Protein AF-A0A9X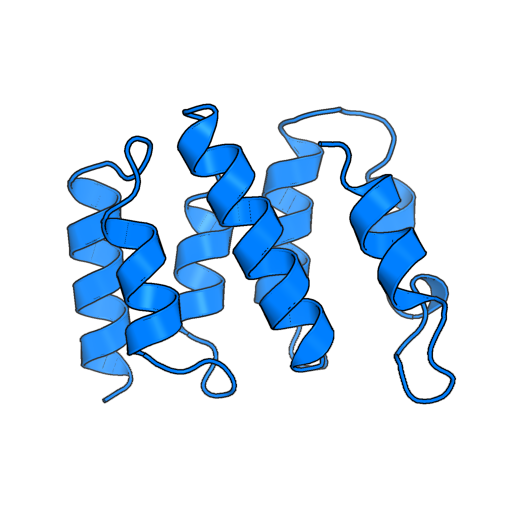8N3G8-F1 (afdb_monomer_lite)

Secondary structure (DSSP, 8-state):
--HHHHHHHHTT-TTSPPGGG-TTGGG-TTSTTHHHHHHHHHHHH-TT--HHHHHHHHHHHHHHHHTT---HHHHHHHHT-TTS-HHHHHGGGGSTT--HHHHHHHHHHHHTT-

Sequence (114 aa):
MAISTILRGIQGNPSVHTPADYPELARTEDDSTWNDNKLLCLLAEHPGADLMVLWAVRDAVAAKLAESERPYAAVLALAGRTELATEEVQRLGTLRGASARLRTRLDRRLALRA

pLDDT: mean 72.29, std 14.95, range [41.38, 87.75]

Structure (mmCIF, N/CA/C/O backbone):
data_AF-A0A9X8N3G8-F1
#
_entry.id   AF-A0A9X8N3G8-F1
#
loop_
_atom_site.group_PDB
_atom_site.id
_atom_site.type_symbol
_atom_site.label_atom_id
_atom_site.label_alt_id
_atom_site.label_comp_id
_atom_site.label_asym_id
_atom_site.label_entity_id
_atom_site.label_seq_id
_atom_site.pdbx_PDB_ins_code
_atom_site.Cartn_x
_atom_site.Cartn_y
_atom_site.Cartn_z
_atom_site.occupancy
_atom_site.B_iso_or_equiv
_atom_site.auth_seq_id
_atom_site.auth_comp_id
_atom_site.auth_asym_id
_atom_site.auth_atom_id
_atom_site.pdbx_PDB_model_num
ATOM 1 N N . MET A 1 1 ? 14.642 0.493 -10.339 1.00 47.09 1 MET A N 1
ATOM 2 C CA . MET A 1 1 ? 14.838 -0.954 -10.664 1.00 47.09 1 MET A CA 1
ATOM 3 C C . MET A 1 1 ? 13.747 -1.381 -11.644 1.00 47.09 1 MET A C 1
ATOM 5 O O . MET A 1 1 ? 12.592 -1.117 -11.346 1.00 47.09 1 MET A O 1
ATOM 9 N N . ALA A 1 2 ? 14.076 -1.978 -12.797 1.00 50.00 2 ALA A N 1
ATOM 10 C CA . ALA A 1 2 ? 13.082 -2.332 -13.823 1.00 50.00 2 ALA A CA 1
ATOM 11 C C . ALA A 1 2 ? 12.209 -3.531 -13.403 1.00 50.00 2 ALA A C 1
ATOM 13 O O . ALA A 1 2 ? 12.723 -4.507 -12.850 1.00 50.00 2 ALA A O 1
ATOM 14 N N . ILE A 1 3 ? 10.904 -3.486 -13.699 1.00 53.22 3 ILE A N 1
ATOM 15 C CA . ILE A 1 3 ? 9.934 -4.549 -13.365 1.00 53.22 3 ILE A CA 1
ATOM 16 C C . ILE A 1 3 ? 10.305 -5.910 -13.983 1.00 53.22 3 ILE A C 1
ATOM 18 O O . ILE A 1 3 ? 10.019 -6.961 -13.406 1.00 53.22 3 ILE A O 1
ATOM 22 N N . SER A 1 4 ? 11.056 -5.908 -15.086 1.00 51.28 4 SER A N 1
ATOM 23 C CA . SER A 1 4 ? 11.621 -7.113 -15.703 1.00 51.28 4 SER A CA 1
ATOM 24 C C . SER A 1 4 ? 12.505 -7.938 -14.750 1.00 51.28 4 SER A C 1
ATOM 26 O O . SER A 1 4 ? 12.547 -9.165 -14.857 1.00 51.28 4 SER A O 1
ATOM 28 N N . THR A 1 5 ? 13.161 -7.306 -13.770 1.00 52.50 5 THR A N 1
ATOM 29 C CA . THR A 1 5 ? 13.960 -7.999 -12.743 1.00 52.50 5 THR A CA 1
ATOM 30 C C . THR A 1 5 ? 13.079 -8.715 -11.719 1.00 52.50 5 THR A C 1
ATOM 32 O O . THR A 1 5 ? 13.416 -9.811 -11.274 1.00 52.50 5 THR A O 1
ATOM 35 N N . ILE A 1 6 ? 11.926 -8.134 -11.382 1.00 53.81 6 ILE A N 1
ATOM 36 C CA . ILE A 1 6 ? 10.969 -8.714 -10.432 1.00 53.81 6 ILE A CA 1
ATOM 37 C C . ILE A 1 6 ? 10.346 -9.981 -11.023 1.00 53.81 6 ILE A C 1
ATOM 39 O O . ILE A 1 6 ? 10.330 -11.024 -10.375 1.00 53.81 6 ILE A O 1
ATOM 43 N N . LEU A 1 7 ? 9.926 -9.923 -12.290 1.00 53.84 7 LEU A N 1
ATOM 44 C CA . LEU A 1 7 ? 9.354 -11.077 -12.991 1.00 53.84 7 LEU A CA 1
ATOM 45 C C . LEU A 1 7 ? 10.378 -12.203 -13.205 1.00 53.84 7 LEU A C 1
ATOM 47 O O . LEU A 1 7 ? 10.016 -13.377 -13.152 1.00 53.84 7 LEU A O 1
ATOM 51 N N . ARG A 1 8 ? 11.665 -11.872 -13.380 1.00 51.84 8 ARG A N 1
ATOM 52 C CA . ARG A 1 8 ? 12.739 -12.871 -13.514 1.00 51.84 8 ARG A CA 1
ATOM 53 C C . ARG A 1 8 ? 13.054 -13.589 -12.195 1.00 51.84 8 ARG A C 1
ATOM 55 O O . ARG A 1 8 ? 13.366 -14.774 -12.230 1.00 51.84 8 ARG A O 1
ATOM 62 N N . GLY A 1 9 ? 12.947 -12.911 -11.048 1.00 48.12 9 GLY A N 1
ATOM 63 C CA . GLY A 1 9 ? 13.159 -13.523 -9.725 1.00 48.12 9 GLY A CA 1
ATOM 64 C C . GLY A 1 9 ? 12.085 -14.547 -9.335 1.00 48.12 9 GLY A C 1
ATOM 65 O O . GLY A 1 9 ? 12.359 -15.481 -8.587 1.00 4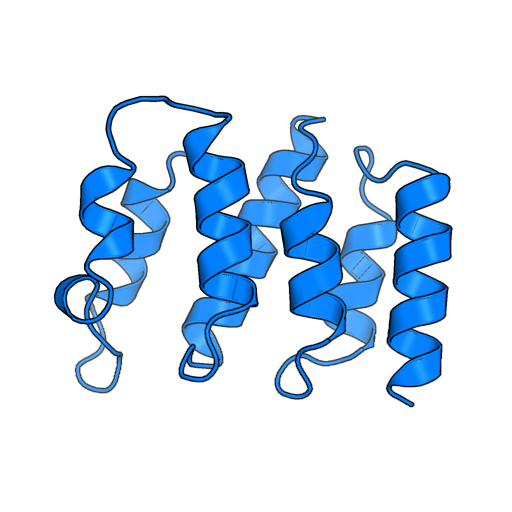8.12 9 GLY A O 1
ATOM 66 N N . ILE A 1 10 ? 10.881 -14.404 -9.891 1.00 51.59 10 ILE A N 1
ATOM 67 C CA . ILE A 1 10 ? 9.722 -15.280 -9.661 1.00 51.59 10 ILE A CA 1
ATOM 68 C C . ILE A 1 10 ? 9.845 -16.604 -10.448 1.00 51.59 10 ILE A C 1
ATOM 70 O O . ILE A 1 10 ? 9.390 -17.644 -9.979 1.00 51.59 10 ILE A O 1
ATOM 74 N N . GLN A 1 11 ? 10.534 -16.607 -11.597 1.00 45.78 11 GLN A N 1
ATOM 75 C CA . GLN A 1 11 ? 10.651 -17.769 -12.500 1.00 45.78 11 GLN A CA 1
ATOM 76 C C . GLN A 1 11 ? 11.493 -18.951 -11.968 1.00 45.78 11 GLN A C 1
ATOM 78 O O . GLN A 1 11 ? 11.579 -19.982 -12.629 1.00 45.78 11 GLN A O 1
ATOM 83 N N . GLY A 1 12 ? 12.126 -18.833 -10.797 1.00 43.38 12 GLY A N 1
ATOM 84 C CA . GLY A 1 12 ? 12.987 -19.885 -10.238 1.00 43.38 12 GLY A CA 1
ATOM 85 C C . GLY A 1 12 ? 12.273 -20.972 -9.425 1.00 43.38 12 GLY A C 1
ATOM 86 O O . GLY A 1 12 ? 12.933 -21.910 -8.985 1.00 43.38 12 GLY A O 1
ATOM 87 N N . ASN A 1 13 ? 10.963 -20.854 -9.183 1.00 41.38 13 ASN A N 1
ATOM 88 C CA . ASN A 1 13 ? 10.242 -21.724 -8.251 1.00 41.38 13 ASN A CA 1
ATOM 89 C C . ASN A 1 13 ? 9.059 -22.433 -8.952 1.00 41.38 13 ASN A C 1
ATOM 91 O O . ASN A 1 13 ? 8.136 -21.754 -9.399 1.00 41.38 13 ASN A O 1
ATOM 95 N N . PRO A 1 14 ? 9.051 -23.779 -9.058 1.00 45.00 14 PRO A N 1
ATOM 96 C CA . PRO A 1 14 ? 8.088 -24.525 -9.880 1.00 45.00 14 PRO A CA 1
ATOM 97 C C . PRO A 1 14 ? 6.633 -24.491 -9.378 1.00 45.00 14 PRO A C 1
ATOM 99 O O . PRO A 1 14 ? 5.743 -24.935 -10.096 1.00 45.00 14 PRO A O 1
ATOM 102 N N . SER A 1 15 ? 6.378 -23.962 -8.178 1.00 47.59 15 SER A N 1
ATOM 103 C CA . SER A 1 15 ? 5.023 -23.776 -7.630 1.00 47.59 15 SER A CA 1
ATOM 104 C C . SER A 1 15 ? 4.423 -22.396 -7.922 1.00 47.59 15 SER A C 1
ATOM 106 O O . SER A 1 15 ? 3.336 -22.094 -7.438 1.00 47.59 15 SER A O 1
ATOM 108 N N . VAL A 1 16 ? 5.135 -21.535 -8.655 1.00 50.66 16 VAL A N 1
ATOM 109 C CA . VAL A 1 16 ? 4.761 -20.132 -8.840 1.00 50.66 16 VAL A CA 1
ATOM 110 C C . VAL A 1 16 ? 4.147 -19.919 -10.220 1.00 50.66 16 VAL A C 1
ATOM 112 O O . VAL A 1 16 ? 4.732 -20.295 -11.236 1.00 50.66 16 VAL A O 1
ATOM 115 N N . HIS A 1 17 ? 2.968 -19.290 -10.247 1.00 51.97 17 HIS A N 1
ATOM 116 C CA . HIS A 1 17 ? 2.317 -18.852 -11.480 1.00 51.97 17 HIS A CA 1
ATOM 117 C C . HIS A 1 17 ? 3.300 -18.053 -12.341 1.00 51.97 17 HIS A C 1
ATOM 119 O O . HIS A 1 17 ? 3.883 -17.054 -11.908 1.00 51.97 17 HIS A O 1
ATOM 125 N N . THR A 1 18 ? 3.533 -18.547 -13.553 1.00 45.88 18 THR A N 1
ATOM 126 C CA . THR A 1 18 ? 4.564 -18.023 -14.451 1.00 45.88 18 THR A CA 1
ATOM 127 C C . THR A 1 18 ? 4.036 -16.724 -15.072 1.00 45.88 18 THR A C 1
ATOM 129 O O . THR A 1 18 ? 2.835 -16.610 -15.280 1.00 45.88 18 THR A O 1
ATOM 132 N N . PRO A 1 19 ? 4.871 -15.733 -15.437 1.00 47.06 19 PRO A N 1
ATOM 133 C CA . PRO A 1 19 ? 4.425 -14.521 -16.141 1.00 47.06 19 PRO A CA 1
ATOM 134 C C . PRO A 1 19 ? 3.528 -14.760 -17.376 1.00 47.06 19 PRO A C 1
ATOM 136 O O . PRO A 1 19 ? 2.768 -13.875 -17.756 1.00 47.06 19 PRO A O 1
ATOM 139 N N . ALA A 1 20 ? 3.575 -15.957 -17.976 1.00 49.44 20 ALA A N 1
ATOM 140 C CA . ALA A 1 20 ? 2.667 -16.400 -19.038 1.00 49.44 20 ALA A CA 1
ATOM 141 C C . ALA A 1 20 ? 1.190 -16.530 -18.600 1.00 49.44 20 ALA A C 1
ATOM 143 O O . ALA A 1 20 ? 0.302 -16.422 -19.442 1.00 49.44 20 ALA A O 1
ATOM 144 N N . ASP A 1 21 ? 0.926 -16.701 -17.303 1.00 53.72 21 ASP A N 1
ATOM 145 C CA . ASP A 1 21 ? -0.420 -16.769 -16.718 1.00 53.72 21 ASP A CA 1
ATOM 146 C C . ASP A 1 21 ? -1.109 -15.392 -16.666 1.00 53.72 21 ASP A C 1
ATOM 148 O O . ASP A 1 21 ? -2.312 -15.300 -16.427 1.00 53.72 21 ASP A O 1
ATOM 152 N N . TYR A 1 22 ? -0.366 -14.311 -16.933 1.00 55.91 22 TYR A N 1
ATOM 153 C CA . TYR A 1 22 ? -0.853 -12.936 -16.874 1.00 55.91 22 TYR A CA 1
ATOM 154 C C . TYR A 1 22 ? -0.575 -12.219 -18.204 1.00 55.91 22 TYR A C 1
ATOM 156 O O . TYR A 1 22 ? 0.381 -11.449 -18.314 1.00 55.91 22 TYR A O 1
ATOM 164 N N . PRO A 1 23 ? -1.408 -12.421 -19.240 1.00 54.88 23 PRO A N 1
ATOM 165 C CA . PRO A 1 23 ? -1.192 -11.846 -20.573 1.00 54.88 23 PRO A CA 1
ATOM 166 C C . PRO A 1 23 ? -1.172 -10.307 -20.595 1.00 54.88 23 PRO A C 1
ATOM 168 O O . PRO A 1 23 ? -0.681 -9.708 -21.552 1.00 54.88 23 PRO A O 1
ATOM 171 N N . GLU A 1 24 ? -1.670 -9.651 -19.543 1.00 52.53 24 GLU A N 1
ATOM 172 C CA . GLU A 1 24 ? -1.543 -8.202 -19.361 1.00 52.53 24 GLU A CA 1
ATOM 173 C C . GLU A 1 24 ? -0.094 -7.753 -19.099 1.00 52.53 24 GLU A C 1
ATOM 175 O O . GLU A 1 24 ? 0.257 -6.649 -19.509 1.00 52.53 24 GLU A O 1
ATOM 180 N N . LEU A 1 25 ? 0.767 -8.614 -18.529 1.00 51.94 25 LEU A N 1
ATOM 181 C CA . LEU A 1 25 ? 2.188 -8.326 -18.270 1.00 51.94 25 LEU A CA 1
ATOM 182 C C . LEU A 1 25 ? 3.003 -8.136 -19.558 1.00 51.94 25 LEU A C 1
ATOM 184 O O . LEU A 1 25 ? 3.925 -7.322 -19.593 1.00 51.94 25 LEU A O 1
ATOM 188 N N . ALA A 1 26 ? 2.662 -8.865 -20.624 1.00 50.81 26 ALA A N 1
ATOM 189 C CA . ALA A 1 26 ? 3.389 -8.826 -21.896 1.00 50.81 26 ALA A CA 1
ATOM 190 C C . ALA A 1 26 ? 3.153 -7.527 -22.686 1.00 50.81 26 ALA A C 1
ATOM 192 O O . ALA A 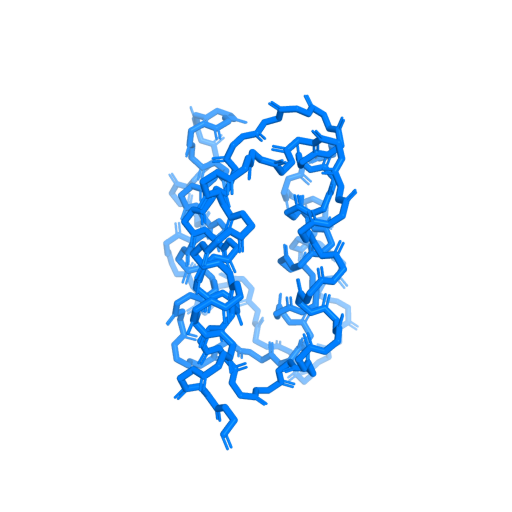1 26 ? 3.920 -7.193 -23.581 1.00 50.81 26 ALA A O 1
ATOM 193 N N . ARG A 1 27 ? 2.090 -6.778 -22.369 1.00 50.00 27 ARG A N 1
ATOM 194 C CA . ARG A 1 27 ? 1.736 -5.524 -23.061 1.00 50.00 27 ARG A CA 1
ATOM 195 C C . ARG A 1 27 ? 2.352 -4.290 -22.407 1.00 50.00 27 ARG A C 1
ATOM 197 O O . ARG A 1 27 ? 2.144 -3.173 -22.875 1.00 50.00 27 ARG A O 1
ATOM 204 N N . THR A 1 28 ? 3.064 -4.488 -21.301 1.00 51.62 28 THR A N 1
ATOM 205 C CA . THR A 1 28 ? 3.528 -3.407 -20.431 1.00 51.62 28 THR A CA 1
ATOM 206 C C . THR A 1 28 ? 4.961 -2.930 -20.705 1.00 51.62 28 THR A C 1
ATOM 208 O O . THR A 1 28 ? 5.420 -1.985 -20.067 1.00 51.62 28 THR A O 1
ATOM 211 N N . GLU A 1 29 ? 5.668 -3.537 -21.662 1.00 52.53 29 GLU A N 1
ATOM 212 C CA . GLU A 1 29 ? 7.103 -3.290 -21.894 1.00 52.53 29 GLU A CA 1
ATOM 213 C C . GLU A 1 29 ? 7.423 -1.945 -22.583 1.00 52.53 29 GLU A C 1
ATOM 215 O O . GLU A 1 29 ? 8.549 -1.470 -22.465 1.00 52.53 29 GLU A O 1
ATOM 220 N N . ASP A 1 30 ? 6.443 -1.282 -23.214 1.00 50.06 30 ASP A N 1
ATOM 221 C CA . ASP A 1 30 ? 6.697 -0.156 -24.134 1.00 50.06 30 ASP A CA 1
ATOM 222 C C . ASP A 1 30 ? 6.489 1.275 -23.568 1.00 50.06 30 ASP A C 1
ATOM 224 O O . ASP A 1 30 ? 6.653 2.237 -24.315 1.00 50.06 30 ASP A O 1
ATOM 228 N N . ASP A 1 31 ? 6.167 1.484 -22.275 1.00 48.41 31 ASP A N 1
ATOM 229 C CA . ASP A 1 31 ? 6.006 2.860 -21.728 1.00 48.41 31 ASP A CA 1
ATOM 230 C C . ASP A 1 31 ? 6.417 3.016 -20.236 1.00 48.41 31 ASP A C 1
ATOM 232 O O . ASP A 1 31 ? 5.657 2.820 -19.285 1.00 48.41 31 ASP A O 1
ATOM 236 N N . SER A 1 32 ? 7.684 3.354 -20.008 1.00 60.53 32 SER A N 1
ATOM 237 C CA . SER A 1 32 ? 8.526 2.893 -18.887 1.00 60.53 32 SER A CA 1
ATOM 238 C C . SER A 1 32 ? 8.213 3.342 -17.445 1.00 60.53 32 SER A C 1
ATOM 240 O O . SER A 1 32 ? 8.954 2.992 -16.532 1.00 60.53 32 SER A O 1
ATOM 242 N N . THR A 1 33 ? 7.172 4.131 -17.168 1.00 54.88 33 THR A N 1
ATOM 243 C CA . THR A 1 33 ? 6.859 4.548 -15.773 1.00 54.88 33 THR A CA 1
ATOM 244 C C . THR A 1 33 ? 5.363 4.610 -15.492 1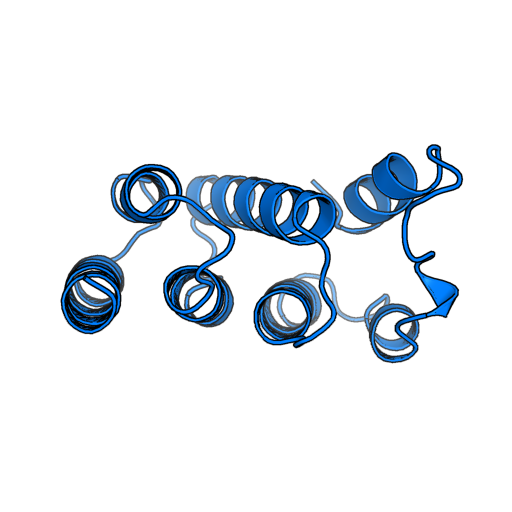.00 54.88 33 THR A C 1
ATOM 246 O O . THR A 1 33 ? 4.895 4.199 -14.426 1.00 54.88 33 THR A O 1
ATOM 249 N N . TRP A 1 34 ? 4.582 5.092 -16.460 1.00 48.44 34 TRP A N 1
ATOM 250 C CA . TRP A 1 34 ? 3.122 5.044 -16.391 1.00 48.44 34 TRP A CA 1
ATOM 251 C C . TRP A 1 34 ? 2.614 3.599 -16.453 1.00 48.44 34 TRP A C 1
ATOM 253 O O . TRP A 1 34 ? 1.750 3.208 -15.664 1.00 48.44 34 TRP A O 1
ATOM 263 N N . ASN A 1 35 ? 3.203 2.794 -17.338 1.00 66.44 35 ASN A N 1
ATOM 264 C CA . ASN A 1 35 ? 2.844 1.394 -17.513 1.00 66.44 35 ASN A CA 1
ATOM 265 C C . ASN A 1 35 ? 3.274 0.559 -16.306 1.00 66.44 35 ASN A C 1
ATOM 267 O O . ASN A 1 35 ? 2.503 -0.260 -15.825 1.00 66.44 35 ASN A O 1
ATOM 271 N N . ASP A 1 36 ? 4.429 0.877 -15.721 1.00 69.31 36 ASP A N 1
ATOM 272 C CA . ASP A 1 36 ? 4.914 0.274 -14.481 1.00 69.31 36 ASP A CA 1
ATOM 273 C C . ASP A 1 36 ? 3.934 0.448 -13.307 1.00 69.31 36 ASP A C 1
ATOM 275 O O . ASP A 1 36 ? 3.590 -0.509 -12.614 1.00 69.31 36 ASP A O 1
ATOM 279 N N . ASN A 1 37 ? 3.454 1.674 -13.070 1.00 75.00 37 ASN A N 1
ATOM 280 C CA . ASN A 1 37 ? 2.522 1.948 -11.972 1.00 75.00 37 ASN A CA 1
ATOM 281 C C . ASN A 1 37 ? 1.158 1.284 -12.197 1.00 75.00 37 ASN A C 1
ATOM 283 O O . ASN A 1 37 ? 0.531 0.817 -11.242 1.00 75.00 37 ASN A O 1
ATOM 287 N N . LYS A 1 38 ? 0.712 1.224 -13.457 1.00 77.31 38 LYS A N 1
ATOM 288 C CA . LYS A 1 38 ? -0.507 0.515 -13.849 1.00 77.31 38 LYS A CA 1
ATOM 289 C C . LYS A 1 38 ? -0.352 -0.994 -13.659 1.00 77.31 38 LYS A C 1
ATOM 291 O O . LYS A 1 38 ? -1.250 -1.624 -13.113 1.00 77.31 38 LYS A O 1
ATOM 296 N N . LEU A 1 39 ? 0.797 -1.550 -14.027 1.00 77.69 39 LEU A N 1
ATOM 297 C CA . LEU A 1 39 ? 1.107 -2.965 -13.880 1.00 77.69 39 LEU A CA 1
ATOM 298 C C . LEU A 1 39 ? 1.124 -3.408 -12.419 1.00 77.69 39 LEU A C 1
ATOM 300 O O . LEU A 1 39 ? 0.503 -4.407 -12.065 1.00 77.69 39 LEU A O 1
ATOM 304 N N . LEU A 1 40 ? 1.776 -2.629 -11.553 1.00 80.69 40 LEU A N 1
ATOM 305 C CA . LEU A 1 40 ? 1.776 -2.878 -10.110 1.00 80.69 40 LEU A CA 1
ATOM 306 C C . LEU A 1 40 ? 0.357 -2.841 -9.528 1.00 80.69 40 LEU A C 1
ATOM 308 O O . LEU A 1 40 ? 0.050 -3.599 -8.613 1.00 80.69 40 LEU A O 1
ATOM 312 N N . CYS A 1 41 ? -0.511 -1.979 -10.065 1.00 82.81 41 CYS A N 1
ATOM 313 C CA . CYS A 1 41 ? -1.914 -1.924 -9.670 1.00 82.81 41 CYS A CA 1
ATOM 314 C C . CYS A 1 41 ? -2.670 -3.185 -10.100 1.00 82.81 41 CYS A C 1
ATOM 316 O O . CYS A 1 41 ? -3.323 -3.804 -9.267 1.00 82.81 41 CYS A O 1
ATOM 318 N N . LEU A 1 42 ? -2.528 -3.600 -11.362 1.00 82.12 42 LEU A N 1
ATOM 319 C CA . LEU A 1 42 ? -3.185 -4.795 -11.900 1.00 82.12 42 LEU A CA 1
ATOM 320 C C . LEU A 1 42 ? -2.768 -6.060 -11.144 1.00 82.12 42 LEU A C 1
ATOM 322 O O . LEU A 1 42 ? -3.619 -6.856 -10.762 1.00 82.12 42 LEU A O 1
ATOM 326 N N . LEU A 1 43 ? -1.475 -6.210 -10.846 1.00 78.81 43 LEU A N 1
ATOM 327 C CA . LEU A 1 43 ? -0.976 -7.337 -10.056 1.00 78.81 43 LEU A CA 1
ATOM 328 C C . LEU A 1 43 ? -1.508 -7.331 -8.618 1.00 78.81 43 LEU A C 1
ATOM 330 O O . LEU A 1 43 ? -1.832 -8.388 -8.083 1.00 78.81 43 LEU A O 1
ATOM 334 N N . ALA A 1 44 ? -1.615 -6.158 -7.991 1.00 81.75 44 ALA A N 1
ATOM 335 C CA . ALA A 1 44 ? -2.164 -6.035 -6.642 1.00 81.75 44 ALA A CA 1
ATOM 336 C C . ALA A 1 44 ? -3.685 -6.273 -6.587 1.00 81.75 44 ALA A C 1
ATOM 338 O O . ALA A 1 44 ? -4.192 -6.713 -5.556 1.00 81.75 44 ALA A O 1
ATOM 339 N N . GLU A 1 45 ? -4.412 -5.972 -7.665 1.00 82.25 45 GLU A N 1
ATOM 340 C CA . GLU A 1 45 ? -5.857 -6.210 -7.788 1.00 82.25 45 GLU A CA 1
ATOM 341 C C . GLU A 1 45 ? -6.194 -7.642 -8.216 1.00 82.25 45 GLU A C 1
ATOM 343 O O . GLU A 1 45 ? -7.309 -8.108 -7.968 1.00 82.25 45 GLU A O 1
ATOM 348 N N . HIS A 1 46 ? -5.254 -8.350 -8.846 1.00 77.69 46 HIS A N 1
ATOM 349 C CA . HIS A 1 46 ? -5.524 -9.653 -9.428 1.00 77.69 46 HIS A CA 1
ATOM 350 C C . HIS A 1 46 ? -5.919 -10.680 -8.348 1.00 77.69 46 HIS A C 1
ATOM 352 O O . HIS A 1 46 ? -5.118 -10.980 -7.458 1.00 77.69 46 HIS A O 1
ATOM 358 N N . PRO A 1 47 ? -7.118 -11.294 -8.430 1.00 69.12 47 PRO A N 1
ATOM 359 C CA . PRO A 1 47 ? -7.644 -12.147 -7.365 1.00 69.12 47 PRO A CA 1
ATOM 360 C C . PRO A 1 47 ? -6.766 -13.377 -7.110 1.00 69.12 47 PRO A C 1
ATOM 362 O O . PRO A 1 47 ? -6.569 -13.744 -5.956 1.00 69.12 47 PRO A O 1
ATOM 365 N N . GLY A 1 48 ? -6.176 -13.951 -8.164 1.00 72.31 48 GLY A N 1
ATOM 366 C CA . GLY A 1 48 ? -5.268 -15.103 -8.094 1.00 72.31 48 GLY A CA 1
ATOM 367 C C . GLY A 1 48 ? -3.791 -14.773 -7.853 1.00 72.31 48 GLY A C 1
ATOM 368 O O . GLY A 1 48 ? -2.958 -15.659 -8.005 1.00 72.31 48 GLY A O 1
ATOM 369 N N . ALA A 1 49 ? -3.436 -13.519 -7.541 1.00 75.19 49 ALA A N 1
ATOM 370 C CA . ALA A 1 49 ? -2.044 -13.188 -7.243 1.00 75.19 49 ALA A CA 1
ATOM 371 C C . ALA A 1 49 ? -1.599 -13.871 -5.943 1.00 75.19 49 ALA A C 1
ATOM 373 O O . ALA A 1 49 ? -2.139 -13.583 -4.871 1.00 75.19 49 ALA A O 1
ATOM 374 N N . ASP A 1 50 ? -0.607 -14.751 -6.065 1.00 79.50 50 ASP A N 1
ATOM 375 C CA . ASP A 1 50 ? 0.008 -15.464 -4.947 1.00 79.50 50 ASP A CA 1
ATOM 376 C C . ASP A 1 50 ? 0.721 -14.499 -3.979 1.00 79.50 50 ASP A C 1
ATOM 378 O O . ASP A 1 50 ? 1.154 -13.406 -4.361 1.00 79.50 50 ASP A O 1
ATOM 382 N N . LEU A 1 51 ? 0.889 -14.915 -2.723 1.00 79.31 51 LEU A N 1
ATOM 383 C CA . LEU A 1 51 ? 1.530 -14.134 -1.664 1.00 79.31 51 LEU A CA 1
ATOM 384 C C . LEU A 1 51 ? 2.933 -13.658 -2.068 1.00 79.31 51 LEU A C 1
ATOM 386 O O . LEU A 1 51 ? 3.300 -12.512 -1.805 1.00 79.31 51 LEU A O 1
ATOM 390 N N . MET A 1 52 ? 3.691 -14.496 -2.780 1.00 78.00 52 MET A N 1
ATOM 391 C CA . MET A 1 52 ? 5.012 -14.133 -3.304 1.00 78.00 52 MET A CA 1
ATOM 392 C C . MET A 1 52 ? 4.948 -12.979 -4.311 1.00 78.00 52 MET A C 1
ATOM 394 O O . MET A 1 52 ? 5.789 -12.079 -4.276 1.00 78.00 52 MET A O 1
ATOM 398 N N . VAL A 1 53 ? 3.936 -12.975 -5.183 1.00 76.50 53 VAL A N 1
ATOM 399 C CA . VAL A 1 53 ? 3.698 -11.885 -6.140 1.00 76.50 53 VAL A CA 1
ATOM 400 C C . VAL A 1 53 ? 3.323 -10.613 -5.384 1.00 76.50 53 VAL A C 1
ATOM 402 O O . VAL A 1 53 ? 3.853 -9.546 -5.682 1.00 76.50 53 VAL A O 1
ATOM 405 N N . LEU A 1 54 ? 2.475 -10.717 -4.359 1.00 82.19 54 LEU A N 1
ATOM 406 C CA . LEU A 1 54 ? 2.079 -9.572 -3.536 1.00 82.19 54 LEU A CA 1
ATOM 407 C C . LEU A 1 54 ? 3.264 -8.960 -2.769 1.00 82.19 54 LEU A C 1
ATOM 409 O O . LEU A 1 54 ? 3.380 -7.733 -2.711 1.00 82.19 54 LEU A O 1
ATOM 413 N N . TRP A 1 55 ? 4.180 -9.775 -2.237 1.00 83.31 55 TRP A N 1
ATOM 414 C CA . TRP A 1 55 ? 5.429 -9.288 -1.635 1.00 83.31 55 TRP A CA 1
ATOM 415 C C . TRP A 1 55 ? 6.346 -8.618 -2.656 1.00 83.31 55 TRP A C 1
ATOM 417 O O . TRP A 1 55 ? 6.868 -7.534 -2.395 1.00 83.31 55 TRP A O 1
ATOM 427 N N . ALA A 1 56 ? 6.491 -9.208 -3.839 1.00 80.06 56 ALA A N 1
ATOM 428 C CA . ALA A 1 56 ? 7.292 -8.628 -4.907 1.00 80.06 56 ALA A CA 1
ATOM 429 C C . ALA A 1 56 ? 6.737 -7.265 -5.369 1.00 80.06 56 ALA A C 1
ATOM 431 O O . ALA A 1 56 ? 7.490 -6.302 -5.536 1.00 80.06 56 ALA A O 1
ATOM 432 N N . VAL A 1 57 ? 5.411 -7.151 -5.508 1.00 83.88 57 VAL A N 1
ATOM 433 C CA . VAL A 1 57 ? 4.724 -5.890 -5.829 1.00 83.88 57 VAL A CA 1
ATOM 434 C C . VAL A 1 57 ? 4.906 -4.869 -4.705 1.00 83.88 57 VAL A C 1
ATOM 436 O O . VAL A 1 57 ? 5.199 -3.707 -4.989 1.00 83.88 57 VAL A O 1
ATOM 439 N N . ARG A 1 58 ? 4.799 -5.277 -3.433 1.00 86.12 58 ARG A N 1
ATOM 440 C CA . ARG A 1 58 ? 5.067 -4.403 -2.276 1.00 86.12 58 ARG A CA 1
ATOM 441 C C . ARG A 1 58 ? 6.472 -3.805 -2.339 1.00 86.12 58 ARG A C 1
ATOM 443 O O . ARG A 1 58 ? 6.617 -2.592 -2.187 1.00 86.12 58 ARG A O 1
ATOM 450 N N . ASP A 1 59 ? 7.487 -4.629 -2.570 1.00 82.31 59 ASP A N 1
ATOM 451 C CA . ASP A 1 59 ? 8.885 -4.184 -2.588 1.00 82.31 59 ASP A CA 1
ATOM 452 C C . ASP A 1 59 ? 9.157 -3.243 -3.775 1.00 82.31 59 ASP A C 1
ATOM 454 O O . ASP A 1 59 ? 9.829 -2.218 -3.629 1.00 82.31 59 ASP A O 1
ATOM 458 N N . ALA A 1 60 ? 8.547 -3.518 -4.930 1.00 82.00 60 ALA A N 1
ATOM 459 C CA . ALA A 1 60 ? 8.600 -2.647 -6.103 1.00 82.00 60 ALA A CA 1
ATOM 460 C C . ALA A 1 60 ? 7.956 -1.275 -5.849 1.00 82.00 60 ALA A C 1
ATOM 462 O O . ALA A 1 60 ? 8.517 -0.229 -6.186 1.00 82.00 60 ALA A O 1
ATOM 463 N N . VAL A 1 61 ? 6.779 -1.275 -5.219 1.00 84.12 61 VAL A N 1
ATOM 464 C CA . VAL A 1 61 ? 6.057 -0.064 -4.819 1.00 84.12 61 VAL A CA 1
ATOM 465 C C . VAL A 1 61 ? 6.867 0.737 -3.798 1.00 84.12 61 VAL A C 1
ATOM 467 O O . VAL A 1 61 ? 6.934 1.963 -3.903 1.00 84.12 61 VAL A O 1
ATOM 470 N N . ALA A 1 62 ? 7.522 0.071 -2.844 1.00 83.81 62 ALA A N 1
ATOM 471 C CA . ALA A 1 62 ? 8.396 0.720 -1.873 1.00 83.81 62 ALA A CA 1
ATOM 472 C C . ALA A 1 62 ? 9.592 1.410 -2.548 1.00 83.81 62 ALA A C 1
ATOM 474 O O . ALA A 1 62 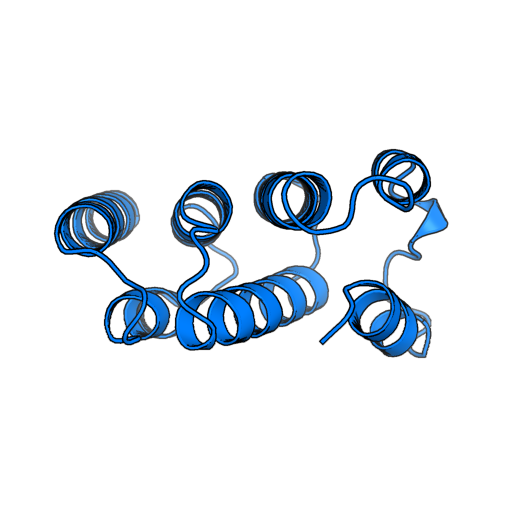? 9.881 2.569 -2.238 1.00 83.81 62 ALA A O 1
ATOM 475 N N . ALA A 1 63 ? 10.240 0.742 -3.510 1.00 81.69 63 ALA A N 1
ATOM 476 C CA . ALA A 1 63 ? 11.331 1.322 -4.291 1.00 81.69 63 ALA A CA 1
ATOM 477 C C . ALA A 1 63 ? 10.872 2.571 -5.064 1.00 81.69 63 ALA A C 1
ATOM 479 O O . ALA A 1 63 ? 11.501 3.624 -4.973 1.00 81.69 63 ALA A O 1
ATOM 480 N N . LYS A 1 64 ? 9.713 2.503 -5.728 1.00 81.12 64 LYS A N 1
ATOM 481 C CA . LYS A 1 64 ? 9.134 3.646 -6.450 1.00 81.12 64 LYS A CA 1
ATOM 482 C C . LYS A 1 64 ? 8.753 4.809 -5.533 1.00 81.12 64 LYS A C 1
ATOM 484 O O . LYS A 1 64 ? 9.007 5.966 -5.857 1.00 81.12 64 LYS A O 1
ATOM 489 N N . LEU A 1 65 ? 8.197 4.532 -4.353 1.00 81.62 65 LEU A N 1
ATOM 490 C CA . LEU A 1 65 ? 7.935 5.569 -3.349 1.00 81.62 65 LEU A CA 1
ATOM 491 C C . LEU A 1 65 ? 9.231 6.207 -2.826 1.00 81.62 65 LEU A C 1
ATOM 493 O O . LEU A 1 65 ? 9.239 7.401 -2.521 1.00 81.62 65 LEU A O 1
ATOM 497 N N . ALA A 1 66 ? 10.329 5.454 -2.726 1.00 80.38 66 ALA A N 1
ATOM 498 C CA . ALA A 1 66 ? 11.635 6.007 -2.369 1.00 80.38 66 ALA A CA 1
ATOM 499 C C . ALA A 1 66 ? 12.189 6.924 -3.477 1.00 80.38 66 ALA A C 1
ATOM 501 O O . ALA A 1 66 ? 12.710 8.001 -3.179 1.00 80.38 66 ALA A O 1
ATOM 502 N N . GLU A 1 67 ? 11.967 6.561 -4.742 1.00 79.44 67 GLU A N 1
ATOM 503 C CA . GLU A 1 67 ? 12.264 7.369 -5.936 1.00 79.44 67 GLU A CA 1
ATOM 504 C C . GLU A 1 67 ? 11.294 8.567 -6.114 1.00 79.44 67 GLU A C 1
ATOM 506 O O . GLU A 1 67 ? 11.411 9.341 -7.059 1.00 79.44 67 GLU A O 1
ATOM 511 N N . SER A 1 68 ? 10.372 8.790 -5.164 1.00 74.38 68 SER A N 1
ATOM 512 C CA . SER A 1 68 ? 9.335 9.841 -5.193 1.00 74.38 68 SER A CA 1
ATOM 513 C C . SER A 1 68 ? 8.315 9.715 -6.334 1.00 74.38 68 SER A C 1
ATOM 515 O O . SER A 1 68 ? 7.587 10.670 -6.631 1.00 74.38 68 SER A O 1
ATOM 517 N N . GLU A 1 69 ? 8.198 8.527 -6.929 1.00 77.06 69 GLU A N 1
ATOM 518 C CA . GLU A 1 69 ? 7.097 8.193 -7.827 1.00 77.06 69 GLU A CA 1
ATOM 519 C C . GLU A 1 69 ? 5.780 7.993 -7.055 1.00 77.06 69 GLU A C 1
ATOM 521 O O . GLU A 1 69 ? 5.725 7.975 -5.820 1.00 77.06 69 GLU A O 1
ATOM 526 N N . ARG A 1 70 ? 4.670 7.868 -7.799 1.00 80.88 70 ARG A N 1
ATOM 527 C CA . ARG A 1 70 ? 3.307 7.853 -7.243 1.00 80.88 70 ARG A CA 1
ATOM 528 C C . ARG A 1 70 ? 2.515 6.580 -7.590 1.00 80.88 70 ARG A C 1
ATOM 530 O O . ARG A 1 70 ? 1.435 6.697 -8.172 1.00 80.88 70 ARG A O 1
ATOM 537 N N . PRO A 1 71 ? 2.960 5.378 -7.171 1.00 79.44 71 PRO A N 1
ATOM 538 C CA . PRO A 1 71 ? 2.214 4.120 -7.323 1.00 79.44 71 PRO A CA 1
ATOM 539 C C . PRO A 1 71 ? 1.026 4.013 -6.340 1.00 79.44 71 PRO A C 1
ATOM 541 O O . PRO A 1 71 ? 0.799 2.987 -5.704 1.00 79.44 71 PRO A O 1
ATOM 544 N N . TYR A 1 72 ? 0.263 5.090 -6.148 1.00 81.62 72 TYR A N 1
ATOM 545 C CA . TYR A 1 72 ? -0.739 5.181 -5.079 1.00 81.62 72 TYR A CA 1
ATOM 546 C C . TYR A 1 72 ? -1.898 4.201 -5.257 1.00 81.62 72 TYR A C 1
ATOM 548 O O . TYR A 1 72 ? -2.440 3.721 -4.266 1.00 81.62 72 TYR A O 1
ATOM 556 N N . ALA A 1 73 ? -2.264 3.893 -6.501 1.00 82.75 73 ALA A N 1
ATOM 557 C CA . ALA A 1 73 ? -3.304 2.914 -6.795 1.00 82.75 73 ALA A CA 1
ATOM 558 C C . ALA A 1 73 ? -2.881 1.505 -6.340 1.00 82.75 73 ALA A C 1
ATOM 560 O O . ALA A 1 73 ? -3.617 0.867 -5.592 1.00 82.75 73 ALA A O 1
ATOM 561 N N . ALA A 1 74 ? -1.644 1.097 -6.649 1.00 85.56 74 ALA A N 1
ATOM 562 C CA . ALA A 1 74 ? -1.082 -0.180 -6.212 1.00 85.56 74 ALA A CA 1
ATOM 563 C C . ALA A 1 74 ? -1.005 -0.294 -4.680 1.00 85.56 74 ALA A C 1
ATOM 565 O O . ALA A 1 74 ? -1.410 -1.307 -4.120 1.00 85.56 74 ALA A O 1
ATOM 566 N N . VAL A 1 75 ? -0.577 0.764 -3.975 1.00 85.25 75 VAL A N 1
ATOM 567 C CA . VAL A 1 75 ? -0.557 0.780 -2.495 1.00 85.25 75 VAL A CA 1
ATOM 568 C C . VAL A 1 75 ? -1.953 0.525 -1.914 1.00 85.25 75 VAL A C 1
ATOM 570 O O . VAL A 1 75 ? -2.105 -0.234 -0.958 1.00 85.25 75 VAL A O 1
ATOM 573 N N . LEU A 1 76 ? -2.987 1.153 -2.480 1.00 85.81 76 LEU A N 1
ATOM 574 C CA . LEU A 1 76 ? -4.363 0.985 -2.006 1.00 85.81 76 LEU A CA 1
ATOM 575 C C . LEU A 1 76 ? -4.939 -0.389 -2.366 1.00 85.81 76 LEU A C 1
ATOM 577 O O . LEU A 1 76 ? -5.715 -0.935 -1.580 1.00 85.81 76 LEU A O 1
ATOM 581 N N . ALA A 1 77 ? -4.565 -0.951 -3.514 1.00 86.94 77 ALA A N 1
ATOM 582 C CA . ALA A 1 77 ? -4.920 -2.316 -3.880 1.00 86.94 77 ALA A CA 1
ATOM 583 C C . ALA A 1 77 ? -4.314 -3.324 -2.887 1.00 86.94 77 ALA A C 1
ATOM 585 O O . ALA A 1 77 ? -5.063 -4.105 -2.303 1.00 86.94 77 ALA A O 1
ATOM 586 N N . LEU A 1 78 ? -3.016 -3.205 -2.567 1.00 86.06 78 LEU A N 1
ATOM 587 C CA . LEU A 1 78 ? -2.346 -4.037 -1.554 1.00 86.06 78 LEU A CA 1
ATOM 588 C C . LEU A 1 78 ? -3.001 -3.924 -0.169 1.00 86.06 78 LEU A C 1
ATOM 590 O O . LEU A 1 78 ? -3.143 -4.923 0.527 1.00 86.06 78 LEU A O 1
ATOM 594 N N . ALA A 1 79 ? -3.464 -2.733 0.223 1.00 86.25 79 ALA A N 1
ATOM 595 C CA . ALA A 1 79 ? -4.175 -2.534 1.491 1.00 86.25 79 ALA A CA 1
ATOM 596 C C . ALA A 1 79 ? -5.508 -3.290 1.588 1.00 86.25 79 ALA A C 1
ATOM 598 O O . ALA A 1 79 ? -5.987 -3.538 2.693 1.00 86.25 79 ALA A O 1
ATOM 599 N N . GLY A 1 80 ? -6.107 -3.647 0.449 1.00 83.44 80 GLY A N 1
ATOM 600 C CA . GLY A 1 80 ? -7.306 -4.480 0.396 1.00 83.44 80 GLY A CA 1
ATOM 601 C C . GLY A 1 80 ? -7.032 -5.988 0.414 1.00 83.44 80 GLY A C 1
ATOM 602 O O . GLY A 1 80 ? -7.987 -6.748 0.536 1.00 83.44 80 GLY A O 1
ATOM 603 N N . ARG A 1 81 ? -5.774 -6.432 0.286 1.00 83.38 81 ARG A N 1
ATOM 604 C CA . ARG A 1 81 ? -5.411 -7.858 0.235 1.00 83.38 81 ARG A CA 1
ATOM 605 C C . ARG A 1 81 ? -5.254 -8.410 1.649 1.00 83.38 81 ARG A C 1
ATOM 607 O O . ARG A 1 81 ? -4.445 -7.906 2.427 1.00 83.38 81 ARG A O 1
ATOM 614 N N . THR A 1 82 ? -6.033 -9.435 1.992 1.00 81.81 82 THR A N 1
ATOM 615 C CA . THR A 1 82 ? -6.003 -10.078 3.316 1.00 81.81 82 THR A CA 1
ATOM 616 C C . THR A 1 82 ? -4.764 -10.941 3.535 1.00 81.81 82 THR A C 1
ATOM 618 O O . THR A 1 82 ? -4.404 -11.218 4.675 1.00 81.81 82 THR A O 1
ATOM 621 N N . GLU A 1 83 ? -4.111 -11.329 2.446 1.00 83.75 83 GLU A N 1
ATOM 622 C CA . GLU A 1 83 ? -2.924 -12.175 2.398 1.00 83.75 83 GLU A CA 1
ATOM 623 C C . GLU A 1 83 ? -1.674 -11.462 2.945 1.00 83.75 83 GLU A C 1
ATOM 625 O O . GLU A 1 83 ? -0.778 -12.113 3.472 1.00 83.75 83 GLU A O 1
ATOM 630 N N . LEU A 1 84 ? -1.620 -10.127 2.865 1.00 82.62 84 LEU A N 1
ATOM 631 C CA . LEU A 1 84 ? -0.520 -9.316 3.402 1.00 82.62 84 LEU A CA 1
ATOM 632 C C . LEU A 1 84 ? -0.825 -8.834 4.812 1.00 82.62 84 LEU A C 1
ATOM 634 O O . LEU A 1 84 ? -1.932 -8.361 5.053 1.00 82.62 84 LEU A O 1
ATOM 638 N N . ALA A 1 85 ? 0.135 -8.845 5.733 1.00 84.81 85 ALA A N 1
ATOM 639 C CA . ALA A 1 85 ? -0.124 -8.337 7.079 1.00 84.81 85 ALA A CA 1
ATOM 640 C C . ALA A 1 85 ? -0.368 -6.813 7.074 1.00 84.81 85 ALA A C 1
ATOM 642 O O . ALA A 1 85 ? 0.232 -6.062 6.297 1.00 84.81 85 ALA A O 1
ATOM 643 N N . THR A 1 86 ? -1.258 -6.342 7.950 1.00 83.88 86 THR A N 1
ATOM 644 C CA . THR A 1 86 ? -1.618 -4.9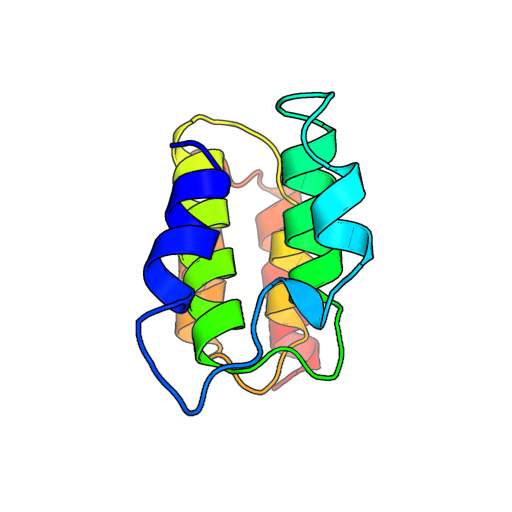18 8.068 1.00 83.88 86 THR A CA 1
ATOM 645 C C . THR A 1 86 ? -0.384 -4.053 8.323 1.00 83.88 86 THR A C 1
ATOM 647 O O . THR A 1 86 ? -0.225 -3.000 7.703 1.00 83.88 86 THR A O 1
ATOM 650 N N . GLU A 1 87 ? 0.537 -4.526 9.164 1.00 84.75 87 GLU A N 1
ATOM 651 C CA . GLU A 1 87 ? 1.778 -3.833 9.507 1.00 84.75 87 GLU A CA 1
ATOM 652 C C . GLU A 1 87 ? 2.716 -3.709 8.301 1.00 84.75 87 GLU A C 1
ATOM 654 O O . GLU A 1 87 ? 3.390 -2.690 8.138 1.00 84.75 87 GLU A O 1
ATOM 659 N N . GLU A 1 88 ? 2.766 -4.726 7.436 1.00 83.94 88 GLU A N 1
ATOM 660 C CA . GLU A 1 88 ? 3.605 -4.710 6.233 1.00 83.94 88 GLU A CA 1
ATOM 661 C C . GLU A 1 88 ? 3.146 -3.637 5.249 1.00 83.94 88 GLU A C 1
ATOM 663 O O . GLU A 1 88 ? 3.972 -2.923 4.677 1.00 83.94 88 GLU A O 1
ATOM 668 N N . VAL A 1 89 ? 1.832 -3.484 5.087 1.00 85.44 89 VAL A N 1
ATOM 669 C CA . VAL A 1 89 ? 1.261 -2.452 4.220 1.00 85.44 89 VAL A CA 1
ATOM 670 C C . VAL A 1 89 ? 1.374 -1.070 4.869 1.00 85.44 89 VAL A C 1
ATOM 672 O O . VAL A 1 89 ? 1.692 -0.096 4.185 1.00 85.44 89 VAL A O 1
ATOM 675 N N . GLN A 1 90 ? 1.195 -0.964 6.189 1.00 85.81 90 GLN A N 1
ATOM 676 C CA . GLN A 1 90 ? 1.311 0.302 6.918 1.00 85.81 90 GLN A CA 1
ATOM 677 C C . GLN A 1 90 ? 2.716 0.919 6.807 1.00 85.81 90 GLN A C 1
ATOM 679 O O . GLN A 1 90 ? 2.843 2.141 6.688 1.00 85.81 90 GLN A O 1
ATOM 684 N N . ARG A 1 91 ? 3.774 0.093 6.741 1.00 86.44 91 ARG A N 1
ATOM 685 C CA . ARG A 1 91 ? 5.155 0.555 6.491 1.00 86.44 91 ARG A CA 1
ATOM 686 C C . ARG A 1 91 ? 5.312 1.307 5.167 1.00 86.44 91 ARG A C 1
ATOM 688 O O . ARG A 1 91 ? 6.165 2.182 5.079 1.00 86.44 91 ARG A O 1
ATOM 695 N N . LEU A 1 92 ? 4.482 1.051 4.153 1.00 84.69 92 LEU A N 1
ATOM 696 C CA . LEU A 1 92 ? 4.526 1.827 2.903 1.00 84.69 92 LEU A CA 1
ATOM 697 C C . LEU A 1 92 ? 4.123 3.295 3.121 1.00 84.69 92 LEU A C 1
ATOM 699 O O . LEU A 1 92 ? 4.602 4.183 2.416 1.00 84.69 92 LEU A O 1
ATOM 703 N N . GLY A 1 93 ? 3.274 3.569 4.116 1.00 83.00 93 GLY A N 1
ATOM 704 C CA . GLY A 1 93 ? 2.833 4.917 4.473 1.00 83.00 93 GLY A CA 1
ATOM 705 C C . GLY A 1 93 ? 3.909 5.782 5.140 1.00 83.00 93 GLY A C 1
ATOM 706 O O . GLY A 1 93 ? 3.764 7.007 5.167 1.00 83.00 93 GLY A O 1
ATOM 707 N N . THR A 1 94 ? 4.991 5.180 5.648 1.00 85.38 94 THR A N 1
ATOM 708 C CA . THR A 1 94 ? 6.099 5.901 6.304 1.00 85.38 94 THR A CA 1
ATOM 709 C C . THR A 1 94 ? 7.196 6.328 5.326 1.00 85.38 94 THR A C 1
ATOM 711 O O . THR A 1 94 ? 8.071 7.118 5.683 1.00 85.38 94 THR A O 1
ATOM 714 N N . LEU A 1 95 ? 7.140 5.852 4.079 1.00 83.75 95 LEU A N 1
ATOM 715 C CA . LEU A 1 95 ? 8.124 6.167 3.047 1.00 83.75 95 LEU A CA 1
ATOM 716 C C . LEU A 1 95 ? 8.019 7.625 2.582 1.00 83.75 95 LEU A C 1
ATOM 718 O O . LEU A 1 95 ? 6.944 8.224 2.546 1.00 83.75 95 LEU A O 1
ATOM 722 N N . ARG A 1 96 ? 9.154 8.194 2.159 1.00 76.94 96 ARG A N 1
ATOM 723 C CA . ARG A 1 96 ? 9.280 9.613 1.778 1.00 76.94 96 ARG A CA 1
ATOM 724 C C . ARG A 1 96 ? 8.293 10.042 0.682 1.00 76.94 96 ARG A C 1
ATOM 726 O O . ARG A 1 96 ? 7.747 11.139 0.763 1.00 76.94 96 ARG A O 1
ATOM 733 N N . GLY A 1 97 ? 8.037 9.183 -0.309 1.00 79.06 97 GLY A N 1
ATOM 734 C CA . GLY A 1 97 ? 7.084 9.443 -1.398 1.00 79.06 97 GLY A CA 1
ATOM 735 C C . GLY A 1 97 ? 5.606 9.281 -1.024 1.00 79.06 97 GLY A C 1
ATOM 736 O O . GLY A 1 97 ? 4.723 9.612 -1.826 1.00 79.06 97 GLY A O 1
ATOM 737 N N . ALA A 1 98 ? 5.300 8.804 0.188 1.00 81.31 98 ALA A N 1
ATOM 738 C CA . ALA A 1 98 ? 3.931 8.683 0.665 1.00 81.31 98 ALA A CA 1
ATOM 739 C C . ALA A 1 98 ? 3.372 10.065 1.028 1.00 81.31 98 ALA A C 1
ATOM 741 O O . ALA A 1 98 ? 3.732 10.670 2.042 1.00 81.31 98 ALA A O 1
ATOM 742 N N . SER A 1 99 ? 2.461 10.574 0.197 1.00 83.19 99 SER A N 1
ATOM 743 C CA . SER A 1 99 ? 1.765 11.836 0.468 1.00 83.19 99 SER A CA 1
ATOM 744 C C . SER A 1 99 ? 0.816 11.718 1.667 1.00 83.19 99 SER A C 1
ATOM 746 O O . SER A 1 99 ? 0.308 10.640 1.967 1.00 83.19 99 SER A O 1
ATOM 748 N N . ALA A 1 100 ? 0.496 12.842 2.320 1.00 84.19 100 ALA A N 1
ATOM 749 C CA . ALA A 1 100 ? -0.475 12.862 3.422 1.00 84.19 100 ALA A CA 1
ATOM 750 C C . ALA A 1 100 ? -1.836 12.260 3.018 1.00 84.19 100 ALA A C 1
ATOM 752 O O . ALA A 1 100 ? -2.429 11.499 3.774 1.00 84.19 100 ALA A O 1
ATOM 753 N N . ARG A 1 101 ? -2.287 12.522 1.780 1.00 85.31 101 ARG A N 1
ATOM 754 C CA . ARG A 1 101 ? -3.516 11.933 1.224 1.00 85.31 101 ARG A CA 1
ATOM 755 C C . ARG A 1 101 ? -3.424 10.413 1.091 1.00 85.31 101 ARG A C 1
ATOM 757 O O . ARG A 1 101 ? -4.417 9.735 1.341 1.00 85.31 101 ARG A O 1
ATOM 764 N N . LEU A 1 102 ? -2.264 9.888 0.684 1.00 84.69 102 LEU A N 1
ATOM 765 C CA . LEU A 1 102 ? -2.040 8.445 0.611 1.00 84.69 102 LEU A CA 1
ATOM 766 C C . LEU A 1 102 ? -2.128 7.823 2.004 1.00 84.69 102 LEU A C 1
ATOM 768 O O . LEU A 1 102 ? -2.860 6.855 2.160 1.00 84.69 102 LEU A O 1
ATOM 772 N N . ARG A 1 103 ? -1.454 8.410 3.003 1.00 87.12 103 ARG A N 1
ATOM 773 C CA . ARG A 1 103 ? -1.464 7.909 4.388 1.00 87.12 103 ARG A CA 1
ATOM 774 C C . ARG A 1 103 ? -2.881 7.819 4.946 1.00 87.12 103 ARG A C 1
ATOM 776 O O . ARG A 1 103 ? -3.312 6.741 5.318 1.00 87.12 103 ARG A O 1
ATOM 783 N N . THR A 1 104 ? -3.664 8.896 4.848 1.00 87.25 104 THR A N 1
ATOM 784 C CA . THR A 1 104 ? -5.065 8.888 5.307 1.00 87.25 104 THR A CA 1
ATOM 785 C C . THR A 1 104 ? -5.917 7.835 4.595 1.00 87.25 104 THR A C 1
ATOM 787 O O . THR A 1 104 ? -6.772 7.204 5.213 1.00 87.25 104 THR A O 1
ATOM 790 N N . ARG A 1 105 ? -5.723 7.637 3.282 1.00 87.75 105 ARG A N 1
ATOM 791 C CA . ARG A 1 105 ? -6.465 6.608 2.535 1.00 87.75 105 ARG A CA 1
ATOM 792 C C . ARG A 1 105 ? -6.020 5.195 2.900 1.00 87.75 105 ARG A C 1
ATOM 794 O O . ARG A 1 105 ? -6.871 4.313 2.945 1.00 87.75 105 ARG A O 1
ATOM 801 N N . LEU A 1 106 ? -4.730 4.999 3.150 1.00 87.69 106 LEU A N 1
ATOM 802 C CA . LEU A 1 106 ? -4.155 3.738 3.597 1.00 87.69 106 LEU A CA 1
ATOM 803 C C . LEU A 1 106 ? -4.714 3.358 4.969 1.00 87.69 106 LEU A C 1
ATOM 805 O O . LEU A 1 106 ? -5.318 2.298 5.092 1.00 87.69 106 LEU A O 1
ATOM 809 N N . ASP A 1 107 ? -4.630 4.266 5.942 1.00 86.38 107 ASP A N 1
ATOM 810 C CA . ASP A 1 107 ? -5.153 4.062 7.297 1.00 86.38 107 ASP A CA 1
ATOM 811 C C . ASP A 1 107 ? -6.648 3.731 7.270 1.00 86.38 107 ASP A C 1
ATOM 813 O O . ASP A 1 107 ? -7.090 2.769 7.891 1.00 86.38 107 ASP A O 1
ATOM 817 N N . ARG A 1 108 ? -7.435 4.472 6.476 1.00 86.81 108 ARG A N 1
ATOM 818 C CA . ARG A 1 108 ? -8.870 4.199 6.319 1.00 86.81 108 ARG A CA 1
ATOM 819 C C . ARG A 1 108 ? -9.135 2.811 5.740 1.00 86.81 108 ARG A C 1
ATOM 821 O O . ARG A 1 108 ? -10.083 2.156 6.154 1.00 86.81 108 ARG A O 1
ATOM 828 N N . ARG A 1 109 ? -8.351 2.379 4.753 1.00 85.50 109 ARG A N 1
ATOM 829 C CA . ARG A 1 109 ? -8.562 1.096 4.068 1.00 85.50 109 ARG A CA 1
ATOM 830 C C . ARG A 1 109 ? -8.137 -0.083 4.940 1.00 85.50 109 ARG A C 1
ATOM 832 O O . ARG A 1 109 ? -8.836 -1.087 4.948 1.00 85.50 109 ARG A O 1
ATOM 839 N N . LEU A 1 110 ? -7.074 0.080 5.727 1.00 85.81 110 LEU A N 1
ATOM 840 C CA . LEU A 1 110 ? -6.669 -0.888 6.747 1.00 85.81 110 LEU A CA 1
ATOM 841 C C . LEU A 1 110 ? -7.684 -0.958 7.901 1.00 85.81 110 LEU A C 1
ATOM 843 O O . LEU A 1 110 ? -8.006 -2.049 8.353 1.00 85.81 110 LEU A O 1
ATOM 847 N N . ALA A 1 111 ? -8.265 0.170 8.321 1.00 84.19 111 ALA A N 1
ATOM 848 C CA . ALA A 1 111 ? -9.317 0.191 9.342 1.00 84.19 111 ALA A CA 1
ATOM 849 C C . ALA A 1 111 ? -10.638 -0.454 8.884 1.00 84.19 111 ALA A C 1
ATOM 851 O O . ALA A 1 111 ? -11.388 -0.944 9.712 1.00 84.19 111 ALA A O 1
ATOM 852 N N . LEU A 1 112 ? -10.931 -0.452 7.577 1.00 82.44 112 LEU A N 1
ATOM 853 C CA . LEU A 1 112 ? -12.081 -1.167 7.000 1.00 82.44 112 LEU A CA 1
ATOM 854 C C . LEU A 1 112 ? -11.839 -2.677 6.851 1.00 82.44 112 LEU A C 1
ATOM 856 O O . LEU A 1 112 ? -12.773 -3.410 6.536 1.00 82.44 112 LEU A O 1
ATOM 860 N N . ARG A 1 113 ? -10.585 -3.111 6.994 1.00 76.62 113 ARG A N 1
ATOM 861 C CA . ARG A 1 113 ? -10.155 -4.504 6.866 1.00 76.62 113 ARG A CA 1
ATOM 862 C C . ARG A 1 113 ? -10.075 -5.216 8.222 1.00 76.62 113 ARG A C 1
ATOM 864 O O . ARG A 1 113 ? -10.246 -6.432 8.246 1.00 76.62 113 ARG A O 1
ATOM 871 N N . ALA A 1 114 ? -9.738 -4.480 9.284 1.00 58.53 114 ALA A N 1
ATOM 872 C CA . ALA A 1 114 ? -9.708 -4.965 10.666 1.00 58.53 114 ALA A CA 1
ATOM 873 C C . ALA A 1 114 ? -11.115 -5.322 11.165 1.00 58.53 114 ALA A C 1
ATOM 875 O O . ALA A 1 114 ? -11.214 -6.317 11.915 1.00 58.53 114 ALA A O 1
#

Radius of gyration: 13.61 Å; chains: 1; bounding box: 27×37×35 Å

Organism: NCBI:txid156453

Foldseek 3Di:
DFVVVLLVVQVPDPVGDHVVNPPLSVVQPPPGAVSLLVVLLCLLQPPPNDLSSLVSSLVVLLVCLLVLHCSLNNLLSSLQDPSDDLVSSLVSCVGPNNDPVSNVSSVVSNVVVD